Protein AF-A0A6P6IKQ0-F1 (afdb_monomer)

Radius of gyration: 25.3 Å; Cα contacts (8 Å, |Δi|>4): 61; chains: 1; bounding box: 66×37×78 Å

Foldseek 3Di:
DDDPDPDDCPVVVVVVVVVVVVVVLVVLVVVVVCVVVVVPPDDPDPPPPPLVVVVVVQVVVQVVCVVVVPPPPVVNLCLQVVLVAAAAPDRPSVVVSHDPPRPDHDHSSVSSVVVCVVCVVVVVVVVVVVVVVSVVVVVVVVVVVVVVVVVVVVD

Sequence (155 aa):
MKDFSSEDKSPEYFYMGLYVLVGAGALMMAVGFFGCCGAMRESQCVLGSAIRHVQTMYEEAYNDYLKDRGKGNGTLITFHSTFQCCGKESSEQVQPTCPKELLGHKNCIDEIEAIISVKLQLIGIVGIGIAGLTIFGMIFSMVLCCAIRNSRDVI

Solvent-accessible surface area (backbone atoms only — not comparable to full-atom values): 9289 Å² total; per-residue (Å²): 143,88,90,88,86,87,88,80,72,63,63,61,57,51,49,52,51,48,51,53,52,50,51,52,48,53,51,52,52,50,54,49,53,54,48,56,60,58,63,72,72,66,77,96,76,89,84,83,44,71,70,58,51,53,50,52,54,50,52,49,49,50,52,50,43,68,73,44,77,79,64,80,55,63,65,56,36,49,50,18,59,75,61,74,21,44,48,69,93,63,42,82,88,48,51,91,51,34,57,91,86,59,95,61,96,38,41,32,74,61,46,49,52,58,52,43,65,69,50,42,58,61,54,46,55,55,48,51,51,51,50,48,55,52,52,51,53,54,52,52,52,53,53,50,52,53,54,58,50,56,62,54,77,77,107

Structure (mmCIF, N/CA/C/O backbone):
data_AF-A0A6P6IKQ0-F1
#
_entry.id   AF-A0A6P6IKQ0-F1
#
loop_
_atom_site.group_PDB
_atom_site.id
_atom_site.type_symbol
_atom_site.label_atom_id
_atom_site.label_alt_id
_atom_site.label_comp_id
_atom_site.label_asym_id
_atom_site.label_entity_id
_atom_site.label_seq_id
_atom_site.pdbx_PDB_ins_code
_atom_site.Cartn_x
_atom_site.Cartn_y
_atom_site.Cartn_z
_atom_site.occupancy
_atom_site.B_iso_or_equiv
_atom_site.auth_seq_id
_atom_site.auth_comp_id
_atom_site.auth_asym_id
_atom_site.auth_atom_id
_atom_site.pdbx_PDB_model_num
ATOM 1 N N . MET A 1 1 ? -9.113 23.004 -50.582 1.00 38.44 1 MET A N 1
ATOM 2 C CA . MET A 1 1 ? -7.669 22.690 -50.555 1.00 38.44 1 MET A CA 1
ATOM 3 C C . MET A 1 1 ? -7.053 23.347 -49.333 1.00 38.44 1 MET A C 1
ATOM 5 O O . MET A 1 1 ? -6.751 24.531 -49.369 1.00 38.44 1 MET A O 1
ATOM 9 N N . LYS A 1 2 ? -6.966 22.607 -48.232 1.00 44.41 2 LYS A N 1
ATOM 10 C CA . LYS A 1 2 ? -6.189 22.929 -47.033 1.00 44.41 2 LYS A CA 1
ATOM 11 C C . LYS A 1 2 ? -5.828 21.568 -46.467 1.00 44.41 2 LYS A C 1
ATOM 13 O O . LYS A 1 2 ? -6.740 20.975 -45.933 1.00 44.41 2 LYS A O 1
ATOM 18 N N . ASP A 1 3 ? -4.622 21.074 -46.741 1.00 51.78 3 ASP A N 1
ATOM 19 C CA . ASP A 1 3 ? -3.937 19.988 -46.013 1.00 51.78 3 ASP A CA 1
ATOM 20 C C . ASP A 1 3 ? -2.587 19.714 -46.700 1.00 51.78 3 ASP A C 1
ATOM 22 O O . ASP A 1 3 ? -2.427 18.765 -47.461 1.00 51.78 3 ASP A O 1
ATOM 26 N N . PHE A 1 4 ? -1.627 20.622 -46.493 1.00 45.38 4 PHE A N 1
ATOM 27 C CA . PHE A 1 4 ? -0.194 20.344 -46.648 1.00 45.38 4 PHE A CA 1
ATOM 28 C C . PHE A 1 4 ? 0.610 21.416 -45.898 1.00 45.38 4 PHE A C 1
ATOM 30 O O . PHE A 1 4 ? 1.078 22.395 -46.472 1.00 45.38 4 PHE A O 1
ATOM 37 N N . SER A 1 5 ? 0.688 21.288 -44.576 1.00 45.41 5 SER A N 1
ATOM 38 C CA . SER A 1 5 ? 1.741 21.903 -43.750 1.00 45.41 5 SER A CA 1
ATOM 39 C C . SER A 1 5 ? 1.830 21.120 -42.438 1.00 45.41 5 SER A C 1
ATOM 41 O O . SER A 1 5 ? 1.488 21.608 -41.365 1.00 45.41 5 SER A O 1
ATOM 43 N N . SER A 1 6 ? 2.227 19.855 -42.576 1.00 53.66 6 SER A N 1
ATOM 44 C CA . SER A 1 6 ? 2.699 18.985 -41.501 1.00 53.66 6 SER A CA 1
ATOM 45 C C . SER A 1 6 ? 4.222 18.946 -41.596 1.00 53.66 6 SER A C 1
ATOM 47 O O . SER A 1 6 ? 4.707 18.326 -42.526 1.00 53.66 6 SER A O 1
ATOM 49 N N . GLU A 1 7 ? 4.938 19.648 -40.707 1.00 55.66 7 GLU A N 1
ATOM 50 C CA . GLU A 1 7 ? 6.343 19.425 -40.280 1.00 55.66 7 GLU A CA 1
ATOM 51 C C . GLU A 1 7 ? 6.863 20.701 -39.596 1.00 55.66 7 GLU A C 1
ATOM 53 O O . GLU A 1 7 ? 7.288 21.616 -40.276 1.00 55.66 7 GLU A O 1
ATOM 58 N N . ASP A 1 8 ? 6.725 20.790 -38.261 1.00 46.44 8 ASP A N 1
ATOM 59 C CA . ASP A 1 8 ? 7.573 21.614 -37.349 1.00 46.44 8 ASP A CA 1
ATOM 60 C C . ASP A 1 8 ? 7.093 21.557 -35.881 1.00 46.44 8 ASP A C 1
ATOM 62 O O . ASP A 1 8 ? 7.767 21.995 -34.957 1.00 46.44 8 ASP A O 1
ATOM 66 N N . LYS A 1 9 ? 5.925 20.957 -35.612 1.00 51.88 9 LYS A N 1
ATOM 67 C CA . LYS A 1 9 ? 5.417 20.763 -34.240 1.00 51.88 9 LYS A CA 1
ATOM 68 C C . LYS A 1 9 ? 5.931 19.487 -33.554 1.00 51.88 9 LYS A C 1
ATOM 70 O O . LYS A 1 9 ? 5.583 19.234 -32.411 1.00 51.88 9 LYS A O 1
ATOM 75 N N . SER A 1 10 ? 6.741 18.673 -34.232 1.00 58.00 10 SER A N 1
ATOM 76 C CA . SER A 1 10 ? 7.216 17.372 -33.735 1.00 58.00 10 SER A CA 1
ATOM 77 C C . SER A 1 10 ? 8.291 17.425 -32.628 1.00 58.00 10 SER A C 1
ATOM 79 O O . SER A 1 10 ? 8.230 16.566 -31.745 1.00 58.00 10 SER A O 1
ATOM 81 N N . PRO A 1 11 ? 9.253 18.379 -32.595 1.00 66.69 11 PRO A N 1
ATOM 82 C CA . PRO A 1 11 ? 10.283 18.380 -31.557 1.00 66.69 11 PRO A CA 1
ATOM 83 C C . PRO A 1 11 ? 9.730 18.803 -30.194 1.00 66.69 11 PRO A C 1
ATOM 85 O O . PRO A 1 11 ? 10.166 18.254 -29.189 1.00 66.69 11 PRO A O 1
ATOM 88 N N . GLU A 1 12 ? 8.732 19.693 -30.137 1.00 74.19 12 GLU A N 1
ATOM 89 C CA . GLU A 1 12 ? 8.155 20.152 -28.865 1.00 74.19 12 GLU A CA 1
ATOM 90 C C . GLU A 1 12 ? 7.371 19.055 -28.134 1.00 74.19 12 GLU A C 1
ATOM 92 O O . GLU A 1 12 ? 7.539 18.897 -26.927 1.00 74.19 12 GLU A O 1
ATOM 97 N N . TYR A 1 13 ? 6.574 18.236 -28.834 1.00 79.25 13 TYR A N 1
ATOM 98 C CA . TYR A 1 13 ? 5.895 17.096 -28.198 1.00 79.25 13 TYR A CA 1
ATOM 99 C C . TYR A 1 13 ? 6.883 16.016 -27.751 1.00 79.25 13 TYR A C 1
ATOM 101 O O . TYR A 1 13 ? 6.696 15.421 -26.690 1.00 79.25 13 TYR A O 1
ATOM 109 N N . PHE A 1 14 ? 7.955 15.790 -28.519 1.00 79.50 14 PHE A N 1
ATOM 110 C CA . PHE A 1 14 ? 9.037 14.891 -28.118 1.00 79.50 14 PHE A CA 1
ATOM 111 C C . PHE A 1 14 ? 9.773 15.406 -26.876 1.00 79.50 14 PHE A C 1
ATOM 113 O O . PHE A 1 14 ? 10.034 14.629 -25.961 1.00 79.50 14 PHE A O 1
ATOM 120 N N . TYR A 1 15 ? 10.055 16.708 -26.804 1.00 82.56 15 TYR A N 1
ATOM 121 C CA . TYR A 1 15 ? 10.708 17.337 -25.655 1.00 82.56 15 TYR A CA 1
ATOM 122 C C . TYR A 1 15 ? 9.818 17.332 -24.410 1.00 82.56 15 TYR A C 1
ATOM 124 O O . TYR A 1 15 ? 10.285 17.019 -23.317 1.00 82.56 15 TYR A O 1
ATOM 132 N N . MET A 1 16 ? 8.525 17.620 -24.574 1.00 83.81 16 MET A N 1
ATOM 133 C CA . MET A 1 16 ? 7.533 17.516 -23.502 1.00 83.81 16 MET A CA 1
ATOM 134 C C . MET A 1 16 ? 7.407 16.075 -23.005 1.00 83.81 16 MET A C 1
ATOM 136 O O . MET A 1 16 ? 7.429 15.836 -21.799 1.00 83.81 16 MET A O 1
ATOM 140 N N . GLY A 1 17 ? 7.351 15.103 -23.920 1.00 80.06 17 GLY A N 1
ATOM 141 C CA . GLY A 1 17 ? 7.358 13.682 -23.583 1.00 80.06 17 GLY A CA 1
ATOM 142 C C . GLY A 1 17 ? 8.619 13.276 -22.819 1.00 80.06 17 GLY A C 1
ATOM 143 O O . GLY A 1 17 ? 8.521 12.606 -21.795 1.00 80.06 17 GLY A O 1
ATOM 144 N N . LEU A 1 18 ? 9.792 13.741 -23.257 1.00 85.94 18 LEU A N 1
ATOM 145 C CA . LEU A 1 18 ? 11.072 13.481 -22.603 1.00 85.94 18 LEU A CA 1
ATOM 146 C C . LEU A 1 18 ? 11.133 14.087 -21.194 1.00 85.94 18 LEU A C 1
ATOM 148 O O . LEU A 1 18 ? 11.557 13.405 -20.266 1.00 85.94 18 LEU A O 1
ATOM 152 N N . TYR A 1 19 ? 10.668 15.325 -21.000 1.00 84.69 19 TYR A N 1
ATOM 153 C CA . TYR A 1 19 ? 10.605 15.958 -19.677 1.00 84.69 19 TYR A CA 1
ATOM 154 C C . TYR A 1 19 ? 9.683 15.211 -18.717 1.00 84.69 19 TYR A C 1
ATOM 156 O O . TYR A 1 19 ? 10.045 15.006 -17.558 1.00 84.69 19 TYR A O 1
ATOM 164 N N . VAL A 1 20 ? 8.517 14.770 -19.193 1.00 91.50 20 VAL A N 1
ATOM 165 C CA . VAL A 1 20 ? 7.595 13.955 -18.394 1.00 91.50 20 VAL A CA 1
ATOM 166 C C . VAL A 1 20 ? 8.237 12.613 -18.041 1.00 91.50 20 VAL A C 1
ATOM 168 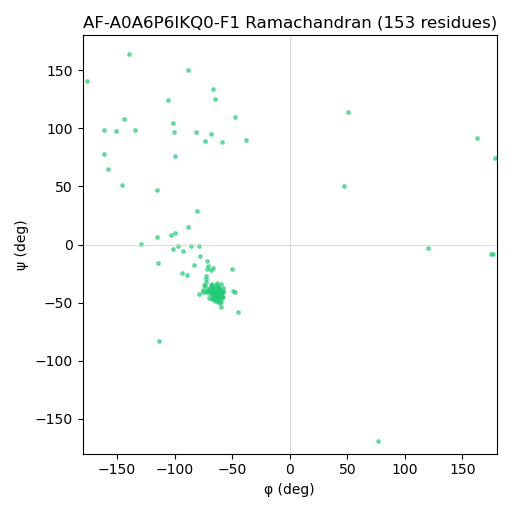O O . VAL A 1 20 ? 8.149 12.186 -16.892 1.00 91.50 20 VAL A O 1
ATOM 171 N N . LEU A 1 21 ? 8.940 11.976 -18.983 1.00 80.06 21 LEU A N 1
ATOM 172 C CA . LEU A 1 21 ? 9.626 10.703 -18.755 1.00 80.06 21 LEU A CA 1
ATOM 173 C C . LEU A 1 21 ? 10.773 10.837 -17.739 1.00 80.06 21 LEU A C 1
ATOM 175 O O . LEU A 1 21 ? 10.909 10.007 -16.843 1.00 80.06 21 LEU A O 1
ATOM 179 N N . VAL A 1 22 ? 11.571 11.904 -17.845 1.00 85.38 22 VAL A N 1
ATOM 180 C CA . VAL A 1 22 ? 12.670 12.221 -16.920 1.00 85.38 22 VAL A CA 1
ATOM 181 C C . VAL A 1 22 ? 12.130 12.573 -15.536 1.00 85.38 22 VAL A C 1
ATOM 183 O O . VAL A 1 22 ? 12.640 12.068 -14.539 1.00 85.38 22 VAL A O 1
ATOM 186 N N . GLY A 1 23 ? 11.076 13.391 -15.461 1.00 78.19 23 GLY A N 1
ATOM 187 C CA . GLY A 1 23 ? 10.423 13.755 -14.204 1.00 78.19 23 GLY A CA 1
ATOM 188 C C . GLY A 1 23 ? 9.814 12.543 -13.499 1.00 78.19 23 GLY A C 1
ATOM 189 O O . GLY A 1 23 ? 10.055 12.335 -12.310 1.00 78.19 23 GLY A O 1
ATOM 190 N N . ALA A 1 24 ? 9.096 11.695 -14.239 1.00 82.31 24 ALA A N 1
ATOM 191 C CA . ALA A 1 24 ? 8.554 10.443 -13.720 1.00 82.31 24 ALA A CA 1
ATOM 192 C C . ALA A 1 24 ? 9.668 9.483 -13.270 1.00 82.31 24 ALA A C 1
ATOM 194 O O . ALA A 1 24 ? 9.564 8.880 -12.204 1.00 82.31 24 ALA A O 1
ATOM 195 N N . GLY A 1 25 ? 10.758 9.382 -14.037 1.00 75.38 25 GLY A N 1
ATOM 196 C CA . GLY A 1 25 ? 11.922 8.567 -13.692 1.00 75.38 25 GLY A CA 1
ATOM 197 C C . GLY A 1 25 ? 12.628 9.039 -12.419 1.00 75.38 25 GLY A C 1
ATOM 198 O O . GLY A 1 25 ? 12.897 8.233 -11.532 1.00 75.38 25 GLY A O 1
ATOM 199 N N . ALA A 1 26 ? 12.870 10.345 -12.282 1.00 78.19 26 ALA A N 1
ATOM 200 C CA . ALA A 1 26 ? 13.482 10.933 -11.091 1.00 78.19 26 ALA A CA 1
ATOM 201 C C . ALA A 1 26 ? 12.605 10.750 -9.843 1.00 78.19 26 ALA A C 1
ATOM 203 O O . ALA A 1 26 ? 13.110 10.419 -8.770 1.00 78.19 26 ALA A O 1
ATOM 204 N N . LEU A 1 27 ? 11.285 10.902 -9.991 1.00 80.94 27 LEU A N 1
ATOM 205 C CA . LEU A 1 27 ? 10.331 10.672 -8.911 1.00 80.94 27 LEU A CA 1
ATOM 206 C C . LEU A 1 27 ? 10.319 9.198 -8.486 1.00 80.94 27 LEU A C 1
ATOM 208 O O . LEU A 1 27 ? 10.385 8.907 -7.294 1.00 80.94 27 LEU A O 1
ATOM 212 N N . MET A 1 28 ? 10.327 8.265 -9.442 1.00 80.25 28 MET A N 1
ATOM 213 C CA . MET A 1 28 ? 10.447 6.834 -9.145 1.00 80.25 28 MET A CA 1
ATOM 214 C C . MET A 1 28 ? 11.781 6.486 -8.464 1.00 80.25 28 MET A C 1
ATOM 216 O O . MET A 1 28 ? 11.795 5.686 -7.529 1.00 80.25 28 MET A O 1
ATOM 220 N N . MET A 1 29 ? 12.887 7.123 -8.860 1.00 76.00 29 MET A N 1
ATOM 221 C CA . MET A 1 29 ? 14.202 6.936 -8.236 1.00 76.00 29 MET A CA 1
ATOM 222 C C . MET A 1 29 ? 14.233 7.452 -6.788 1.00 76.00 29 MET A C 1
ATOM 224 O O . MET A 1 29 ? 14.767 6.780 -5.904 1.00 76.00 29 MET A O 1
ATOM 228 N N . ALA A 1 30 ? 13.609 8.603 -6.519 1.00 73.81 30 ALA A N 1
ATOM 229 C CA . ALA A 1 30 ? 13.481 9.150 -5.171 1.00 73.81 30 ALA A CA 1
ATOM 230 C C . ALA A 1 30 ? 12.630 8.241 -4.270 1.00 73.81 30 ALA A C 1
ATOM 232 O O . ALA A 1 30 ? 13.047 7.902 -3.163 1.00 73.81 30 ALA A O 1
ATOM 233 N N . VAL A 1 31 ? 11.478 7.777 -4.763 1.00 76.94 31 VAL A N 1
ATOM 234 C CA . VAL A 1 31 ? 10.613 6.840 -4.029 1.00 76.94 31 VAL A CA 1
ATOM 235 C C . VAL A 1 31 ? 11.340 5.513 -3.756 1.00 76.94 31 VAL A C 1
ATOM 237 O O . VAL A 1 31 ? 11.235 4.981 -2.652 1.00 76.94 31 VAL A O 1
ATOM 240 N N . GLY A 1 32 ? 12.146 5.013 -4.701 1.00 71.69 32 GLY A N 1
ATOM 241 C CA . GLY A 1 32 ? 12.968 3.810 -4.523 1.00 71.69 32 GLY A CA 1
ATOM 242 C C . GLY A 1 32 ? 14.064 3.959 -3.460 1.00 71.69 32 GLY A C 1
ATOM 243 O O . GLY A 1 32 ? 14.260 3.055 -2.646 1.00 71.69 32 GLY A O 1
ATOM 244 N N . PHE A 1 33 ? 14.737 5.112 -3.404 1.00 66.75 33 PHE A N 1
ATOM 245 C CA . PHE A 1 33 ? 15.750 5.403 -2.382 1.00 66.75 33 PHE A CA 1
ATOM 246 C C . PHE A 1 33 ? 15.141 5.477 -0.974 1.00 66.75 33 PHE A C 1
ATOM 248 O O . PHE A 1 33 ? 15.648 4.851 -0.042 1.00 66.75 33 PHE A O 1
ATOM 255 N N . PHE A 1 34 ? 14.002 6.162 -0.827 1.00 67.25 34 PHE A N 1
ATOM 256 C CA . PHE A 1 34 ? 13.284 6.221 0.449 1.00 67.25 34 PHE A CA 1
ATOM 257 C C . PHE A 1 34 ? 12.693 4.865 0.856 1.00 67.25 34 PHE A C 1
ATOM 259 O O . PHE A 1 34 ? 12.706 4.536 2.040 1.00 67.25 34 PHE A O 1
ATOM 266 N N . GLY A 1 35 ? 12.254 4.042 -0.099 1.00 67.38 35 GLY A N 1
ATOM 267 C CA . GLY A 1 35 ? 11.811 2.672 0.166 1.00 67.38 35 GLY A CA 1
ATOM 268 C C . GLY A 1 35 ? 12.942 1.762 0.656 1.00 67.38 35 GLY A C 1
ATOM 269 O O . GLY A 1 35 ? 12.764 1.026 1.624 1.00 67.38 35 GLY A O 1
ATOM 270 N N . CYS A 1 36 ? 14.128 1.853 0.047 1.00 62.12 36 CYS A N 1
ATOM 271 C CA . CYS A 1 36 ? 15.284 1.030 0.411 1.00 62.12 36 CYS A CA 1
ATOM 272 C C . CYS A 1 36 ? 15.874 1.429 1.779 1.00 62.12 36 CYS A C 1
ATOM 274 O O . CYS A 1 36 ? 16.186 0.569 2.603 1.00 62.12 36 CYS A O 1
ATOM 276 N N . CYS A 1 37 ? 15.946 2.733 2.077 1.00 56.41 37 CYS A N 1
ATOM 277 C CA . CYS A 1 37 ? 16.352 3.220 3.399 1.00 56.41 37 CYS A CA 1
ATOM 278 C C . CYS A 1 37 ? 15.274 3.010 4.477 1.00 56.41 37 CYS A C 1
ATOM 280 O O . CYS A 1 37 ? 15.616 2.817 5.642 1.00 56.41 37 CYS A O 1
ATOM 282 N N . GLY A 1 38 ? 13.990 3.021 4.104 1.00 57.47 38 GLY A N 1
ATOM 283 C CA . GLY A 1 38 ? 12.870 2.746 5.007 1.00 57.47 38 GLY A CA 1
ATOM 284 C C . GLY A 1 38 ? 12.772 1.273 5.411 1.00 57.47 38 GLY A C 1
ATOM 285 O O . GLY A 1 38 ? 12.563 0.978 6.583 1.00 57.47 38 GLY A O 1
ATOM 286 N N . ALA A 1 39 ? 13.002 0.346 4.476 1.00 50.97 39 ALA A N 1
ATOM 287 C CA . ALA A 1 39 ? 12.968 -1.096 4.739 1.00 50.97 39 ALA A CA 1
ATOM 288 C C . ALA A 1 39 ? 14.176 -1.600 5.554 1.00 50.97 39 ALA A C 1
ATOM 290 O O . ALA A 1 39 ? 14.072 -2.584 6.280 1.00 50.97 39 ALA A O 1
ATOM 291 N N . MET A 1 40 ? 15.323 -0.920 5.465 1.00 54.78 40 MET A N 1
ATOM 292 C CA . MET A 1 40 ? 16.551 -1.299 6.177 1.00 54.78 40 MET A CA 1
ATOM 293 C C . MET A 1 40 ? 16.574 -0.889 7.660 1.00 54.78 40 MET A C 1
ATOM 295 O O . MET A 1 40 ? 17.553 -1.191 8.344 1.00 54.78 40 MET A O 1
ATOM 299 N N . ARG A 1 41 ? 15.536 -0.213 8.183 1.00 51.62 41 ARG A N 1
ATOM 300 C CA . ARG A 1 41 ? 15.554 0.336 9.551 1.00 51.62 41 ARG A CA 1
ATOM 301 C C . ARG A 1 41 ? 14.758 -0.435 10.612 1.00 51.62 41 ARG A C 1
ATOM 303 O O . ARG A 1 41 ? 14.725 0.033 11.742 1.00 51.62 41 ARG A O 1
ATOM 310 N N . GLU A 1 42 ? 14.229 -1.628 10.325 1.00 51.97 42 GLU A N 1
ATOM 311 C CA . GLU A 1 42 ? 13.753 -2.542 11.381 1.00 51.97 42 GLU A CA 1
ATOM 312 C C . GLU A 1 42 ? 13.624 -4.004 10.892 1.00 51.97 42 GLU A C 1
ATOM 314 O O . GLU A 1 42 ? 12.653 -4.382 10.255 1.00 51.97 42 GLU A O 1
ATOM 319 N N . SER A 1 43 ? 14.637 -4.823 11.199 1.00 53.75 43 SER A N 1
ATOM 320 C CA . SER A 1 43 ? 14.573 -6.283 11.413 1.00 53.75 43 SER A CA 1
ATOM 321 C C . SER A 1 43 ? 13.890 -7.202 10.368 1.00 53.75 43 SER A C 1
ATOM 323 O O . SER A 1 43 ? 12.674 -7.298 10.236 1.00 53.75 43 SER A O 1
ATOM 325 N N . GLN A 1 44 ? 14.716 -8.049 9.748 1.00 51.78 44 GLN A N 1
ATOM 326 C CA . GLN A 1 44 ? 14.373 -9.234 8.951 1.00 51.78 44 GLN A CA 1
ATOM 327 C C . GLN A 1 44 ? 13.340 -10.156 9.651 1.00 51.78 44 GLN A C 1
ATOM 329 O O . GLN A 1 44 ? 13.705 -10.803 10.626 1.00 51.78 44 GLN A O 1
ATOM 334 N N . CYS A 1 45 ? 12.085 -10.238 9.171 1.00 54.03 45 CYS A N 1
ATOM 335 C CA . CYS A 1 45 ? 11.203 -11.440 9.216 1.00 54.03 45 CYS A CA 1
ATOM 336 C C . CYS A 1 45 ? 9.756 -11.226 8.706 1.00 54.03 45 CYS A C 1
ATOM 338 O O . CYS A 1 45 ? 9.023 -12.200 8.547 1.00 54.03 45 CYS A O 1
ATOM 340 N N . VAL A 1 46 ? 9.292 -10.010 8.412 1.00 48.66 46 VAL A N 1
ATOM 341 C CA . VAL A 1 46 ? 7.862 -9.779 8.117 1.00 48.66 46 VAL A CA 1
ATOM 342 C C . VAL A 1 46 ? 7.583 -9.683 6.614 1.00 48.66 46 VAL A C 1
ATOM 344 O O . VAL A 1 46 ? 7.376 -8.615 6.055 1.00 48.66 46 VAL A O 1
ATOM 347 N N . LEU A 1 47 ? 7.564 -10.819 5.921 1.00 46.19 47 LEU A N 1
ATOM 348 C CA . LEU A 1 47 ? 6.929 -10.903 4.591 1.00 46.19 47 LEU A CA 1
ATOM 349 C C . LEU A 1 47 ? 5.944 -12.079 4.483 1.00 46.19 47 LEU A C 1
ATOM 351 O O . LEU A 1 47 ? 5.303 -12.266 3.456 1.00 46.19 47 LEU A O 1
ATOM 355 N N . GLY A 1 48 ? 5.771 -12.855 5.559 1.00 54.03 48 GLY A N 1
ATOM 356 C CA . GLY A 1 48 ? 4.979 -14.089 5.548 1.00 54.03 48 GLY A CA 1
ATOM 357 C C . GLY A 1 48 ? 3.565 -14.001 6.127 1.00 54.03 48 GLY A C 1
ATOM 358 O O . GLY A 1 48 ? 2.859 -15.002 6.108 1.00 54.03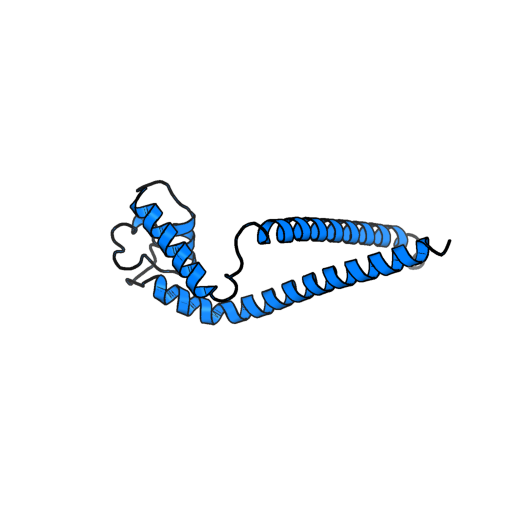 48 GLY A O 1
ATOM 359 N N . SER A 1 49 ? 3.124 -12.866 6.674 1.00 57.25 49 SER A N 1
ATOM 360 C CA . SER A 1 49 ? 1.887 -12.850 7.469 1.00 57.25 49 SER A CA 1
ATOM 361 C C . SER A 1 49 ? 1.078 -11.561 7.330 1.00 57.25 49 SER A C 1
ATOM 363 O O . SER A 1 49 ? 0.659 -10.973 8.321 1.00 57.25 49 SER A O 1
ATOM 365 N N . ALA A 1 50 ? 0.798 -11.129 6.095 1.00 64.00 50 ALA A N 1
ATOM 366 C CA . ALA A 1 50 ? -0.054 -9.962 5.820 1.00 64.00 50 ALA A CA 1
ATOM 367 C C . ALA A 1 50 ? -1.390 -10.002 6.594 1.00 64.00 50 ALA A C 1
ATOM 369 O O . ALA A 1 50 ? -1.806 -9.001 7.167 1.00 64.00 50 ALA A O 1
ATOM 370 N N . ILE A 1 51 ? -2.011 -11.182 6.696 1.00 72.50 51 ILE A N 1
ATOM 371 C CA . ILE A 1 51 ? -3.262 -11.395 7.442 1.00 72.50 51 ILE A CA 1
ATOM 372 C C . ILE A 1 51 ? -3.047 -11.183 8.949 1.00 72.50 51 ILE A C 1
ATOM 374 O O . ILE A 1 51 ? -3.797 -10.445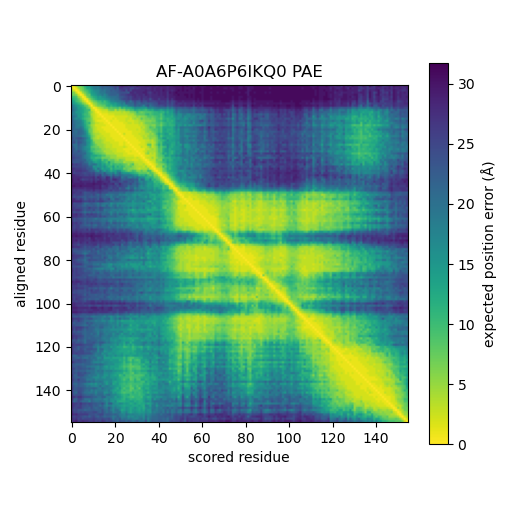 9.588 1.00 72.50 51 ILE A O 1
ATOM 378 N N . ARG A 1 52 ? -1.977 -11.767 9.511 1.00 74.25 52 ARG A N 1
ATOM 379 C CA . ARG A 1 52 ? -1.642 -11.609 10.932 1.00 74.25 52 ARG A CA 1
ATOM 380 C C . ARG A 1 52 ? -1.307 -10.159 11.254 1.00 74.25 52 ARG A C 1
ATOM 382 O O . ARG A 1 52 ? -1.798 -9.656 12.248 1.00 74.25 52 ARG A O 1
ATOM 389 N N . HIS A 1 53 ? -0.543 -9.479 10.400 1.00 75.12 53 HIS A N 1
ATOM 390 C CA . HIS A 1 53 ? -0.192 -8.070 10.575 1.00 75.12 53 HIS A CA 1
ATOM 391 C C . HIS A 1 53 ? -1.409 -7.155 10.610 1.00 75.12 53 HIS A C 1
ATOM 393 O O . HIS A 1 53 ? -1.461 -6.258 11.448 1.00 75.12 53 HIS A O 1
ATOM 399 N N . VAL A 1 54 ? -2.393 -7.390 9.739 1.00 80.38 54 VAL A N 1
ATOM 400 C CA . VAL A 1 54 ? -3.637 -6.610 9.740 1.00 80.38 54 VAL A CA 1
ATOM 401 C C . VAL A 1 54 ? -4.429 -6.848 11.028 1.00 80.38 54 VAL A C 1
ATOM 403 O O . VAL A 1 54 ? -4.906 -5.887 11.628 1.00 80.38 54 VAL A O 1
ATOM 406 N N . GLN A 1 55 ? -4.515 -8.095 11.503 1.00 82.44 55 GLN A N 1
ATOM 407 C CA . GLN A 1 55 ? -5.135 -8.397 12.797 1.00 82.44 55 GLN A CA 1
ATOM 408 C C . GLN A 1 55 ? -4.387 -7.743 13.970 1.00 82.44 55 GLN A C 1
ATOM 410 O O . GLN A 1 55 ? -5.034 -7.163 14.838 1.00 82.44 55 GLN A O 1
ATOM 415 N N . THR A 1 56 ? -3.049 -7.775 13.994 1.00 83.12 56 THR A N 1
ATOM 416 C CA . THR A 1 56 ? -2.255 -7.158 15.073 1.00 83.12 56 THR A CA 1
ATOM 417 C C . THR A 1 56 ? -2.422 -5.639 15.097 1.00 83.12 56 THR A C 1
ATOM 419 O O . THR A 1 56 ? -2.645 -5.074 16.162 1.00 83.12 56 THR A O 1
ATOM 422 N N . MET A 1 57 ? -2.400 -4.989 13.927 1.00 80.06 57 MET A N 1
ATOM 423 C CA . MET A 1 57 ? -2.666 -3.550 13.779 1.00 80.06 57 MET A CA 1
ATOM 424 C C . MET A 1 57 ? -4.057 -3.172 14.301 1.00 80.06 57 MET A C 1
ATOM 426 O O . MET A 1 57 ? -4.217 -2.172 14.998 1.00 80.06 57 MET A O 1
ATOM 430 N N . TYR A 1 58 ? -5.073 -3.974 13.970 1.00 83.44 58 TYR A N 1
ATOM 431 C CA . TYR A 1 58 ? -6.434 -3.754 14.453 1.00 83.44 58 TYR A CA 1
ATOM 432 C C . TYR A 1 58 ? -6.532 -3.931 15.975 1.00 83.44 58 TYR A C 1
ATOM 434 O O . TYR A 1 58 ? -7.177 -3.123 16.640 1.00 83.44 58 TYR A O 1
ATOM 442 N N . GLU A 1 59 ? -5.878 -4.949 16.540 1.00 84.44 59 GLU A N 1
ATOM 443 C CA . GLU A 1 59 ? -5.905 -5.218 17.980 1.00 84.44 59 GLU A CA 1
ATOM 444 C C . GLU A 1 59 ? -5.141 -4.156 18.789 1.00 84.44 59 GLU A C 1
ATOM 446 O O . GLU A 1 59 ? -5.614 -3.737 19.846 1.00 84.44 59 GLU A O 1
ATOM 451 N N . GLU A 1 60 ? -4.019 -3.645 18.275 1.00 84.50 60 GLU A N 1
ATOM 452 C CA . GLU A 1 60 ? -3.329 -2.483 18.848 1.00 84.50 60 GLU A CA 1
ATOM 453 C C . GLU A 1 60 ? -4.208 -1.231 18.800 1.00 84.50 60 GLU A C 1
ATOM 455 O O . GLU A 1 60 ? -4.406 -0.591 19.831 1.00 84.50 60 GLU A O 1
ATOM 460 N N . ALA A 1 61 ? -4.807 -0.915 17.647 1.00 81.88 61 ALA A N 1
ATOM 461 C CA . ALA A 1 61 ? -5.683 0.249 17.500 1.00 81.88 61 ALA A CA 1
ATOM 462 C C . ALA A 1 61 ? -6.936 0.166 18.391 1.00 81.88 61 ALA A C 1
ATOM 464 O O . ALA A 1 61 ? -7.390 1.179 18.927 1.00 81.88 61 ALA A O 1
ATOM 465 N N . TYR A 1 62 ? -7.491 -1.036 18.562 1.00 82.75 62 TYR A N 1
ATOM 466 C CA . TYR A 1 62 ? -8.626 -1.301 19.443 1.00 82.75 62 TYR A CA 1
ATOM 467 C C . TYR A 1 62 ? -8.253 -1.126 20.923 1.00 82.75 62 TYR A C 1
ATOM 469 O O . TYR A 1 62 ? -8.970 -0.451 21.664 1.00 82.75 62 TYR A O 1
ATOM 477 N N . ASN A 1 63 ? -7.121 -1.689 21.359 1.00 83.62 63 ASN A N 1
ATOM 478 C CA . ASN A 1 63 ? -6.649 -1.561 22.740 1.00 83.62 63 ASN A CA 1
ATOM 479 C C . ASN A 1 63 ? -6.226 -0.124 23.083 1.00 83.62 63 ASN A C 1
ATOM 481 O O . ASN A 1 63 ? -6.512 0.345 24.185 1.00 83.62 63 ASN A O 1
ATOM 485 N N . ASP A 1 64 ? -5.595 0.590 22.147 1.00 82.88 64 ASP A N 1
ATOM 486 C CA . ASP A 1 64 ? -5.233 2.004 22.299 1.00 82.88 64 ASP A CA 1
ATOM 487 C C . ASP A 1 64 ? -6.484 2.879 22.477 1.00 82.88 64 ASP A C 1
ATOM 489 O O . ASP A 1 64 ? -6.566 3.674 23.411 1.00 82.88 64 ASP A O 1
ATOM 493 N N . TYR A 1 65 ? -7.529 2.637 21.678 1.00 78.31 65 TYR A N 1
ATOM 494 C CA . TYR A 1 65 ? -8.814 3.329 21.813 1.00 78.31 65 TYR A CA 1
ATOM 495 C C . TYR A 1 65 ? -9.496 3.083 23.169 1.00 78.31 65 TYR A C 1
ATOM 497 O O . TYR A 1 65 ? -10.073 4.003 23.754 1.00 78.31 65 TYR A O 1
ATOM 505 N N . LEU A 1 66 ? -9.433 1.851 23.691 1.00 80.75 66 LEU A N 1
ATOM 506 C CA . LEU A 1 66 ? -9.965 1.531 25.020 1.00 80.75 66 LEU A CA 1
ATOM 507 C C . LEU A 1 66 ? -9.192 2.239 26.139 1.00 80.75 66 LEU A C 1
ATOM 509 O O . LEU A 1 66 ? -9.796 2.658 27.128 1.00 80.75 66 LEU A O 1
ATOM 513 N N . LYS A 1 67 ? -7.871 2.367 25.985 1.00 82.00 67 LYS A N 1
ATOM 514 C CA . LYS A 1 67 ? -6.983 2.998 26.965 1.00 82.00 67 LYS A CA 1
ATOM 515 C C . LYS A 1 67 ? -7.118 4.524 26.979 1.00 82.00 67 LYS A C 1
ATOM 517 O O . LYS A 1 67 ? -7.056 5.122 28.049 1.00 82.00 67 LYS A O 1
ATOM 522 N N . ASP A 1 68 ? -7.354 5.131 25.819 1.00 76.50 68 ASP A N 1
ATOM 523 C CA . ASP A 1 68 ? -7.380 6.582 25.599 1.00 76.50 68 ASP A CA 1
ATOM 524 C C . ASP A 1 68 ? -8.787 7.072 25.180 1.00 76.50 68 ASP A C 1
ATOM 526 O O . ASP A 1 68 ? -8.934 7.815 24.206 1.00 76.50 68 ASP A O 1
ATOM 530 N N . ARG A 1 69 ? -9.844 6.628 25.900 1.00 66.94 69 ARG A N 1
ATOM 531 C CA . ARG A 1 69 ? -11.281 6.912 25.639 1.00 66.94 69 ARG A CA 1
ATOM 532 C C . ARG A 1 69 ? -11.539 8.353 25.154 1.00 66.94 69 ARG A C 1
ATOM 534 O O . ARG A 1 69 ? -11.838 9.244 25.948 1.00 66.94 69 ARG A O 1
ATOM 541 N N . GLY A 1 70 ? -11.508 8.565 23.837 1.00 64.88 70 GLY A N 1
ATOM 542 C CA . GLY A 1 70 ? -11.846 9.846 23.209 1.00 64.88 70 GLY A CA 1
ATOM 543 C C . GLY A 1 70 ? -10.754 10.526 22.380 1.00 64.88 70 GLY A C 1
ATOM 544 O O . GLY A 1 70 ? -11.061 11.536 21.744 1.00 64.88 70 GLY A O 1
ATOM 545 N N . LYS A 1 71 ? -9.526 9.998 22.287 1.00 61.56 71 LYS A N 1
ATOM 546 C CA . LYS A 1 71 ? -8.593 10.460 21.248 1.00 61.56 71 LYS A CA 1
ATOM 547 C C . LYS A 1 71 ? -8.954 9.745 19.950 1.00 61.56 71 LYS A C 1
ATOM 549 O O . LYS A 1 71 ? -8.663 8.572 19.765 1.00 61.56 71 LYS A O 1
ATOM 554 N N . GLY A 1 72 ? -9.731 10.424 19.107 1.00 60.22 72 GLY A N 1
ATOM 555 C CA . GLY A 1 72 ? -10.286 9.872 17.874 1.00 60.22 72 GLY A CA 1
ATOM 556 C C . GLY A 1 72 ? -9.203 9.380 16.916 1.00 60.22 72 GLY A C 1
ATOM 557 O O . GLY A 1 72 ? -8.772 10.113 16.030 1.00 60.22 72 GLY A O 1
ATOM 558 N N . ASN A 1 73 ? -8.798 8.123 17.065 1.00 65.75 73 ASN A N 1
ATOM 559 C CA . ASN A 1 73 ? -7.958 7.429 16.108 1.00 65.75 73 ASN A CA 1
ATOM 560 C C . ASN A 1 73 ? -8.850 7.119 14.903 1.00 65.75 73 ASN A C 1
ATOM 562 O O . ASN A 1 73 ? -9.503 6.076 14.856 1.00 65.75 73 ASN A O 1
ATOM 566 N N . GLY A 1 74 ? -8.921 8.047 13.939 1.00 75.56 74 GLY A N 1
ATOM 567 C CA . GLY A 1 74 ? -9.697 7.890 12.696 1.00 75.56 74 GLY A CA 1
ATOM 568 C C . GLY A 1 74 ? -9.412 6.569 11.970 1.00 75.56 74 GLY A C 1
ATOM 569 O O . GLY A 1 74 ? -10.258 6.052 11.242 1.00 75.56 74 GLY A O 1
ATOM 570 N N . THR A 1 75 ? -8.257 5.975 12.265 1.00 80.06 75 THR A N 1
ATOM 571 C CA . THR A 1 75 ? -7.870 4.597 11.982 1.00 80.06 75 THR A CA 1
ATOM 572 C C . THR A 1 75 ? -8.968 3.580 12.328 1.00 80.06 75 THR A C 1
ATOM 574 O O . THR A 1 75 ? -9.437 2.896 11.425 1.00 80.06 75 THR A O 1
ATOM 577 N N . LEU A 1 76 ? -9.448 3.498 13.579 1.00 81.75 76 LEU A N 1
ATOM 578 C CA . LEU A 1 76 ? -10.404 2.458 14.009 1.00 81.75 76 LEU A CA 1
ATOM 579 C C . LEU A 1 76 ? -11.775 2.602 13.320 1.00 81.75 76 LEU A C 1
ATOM 581 O O . LEU A 1 76 ? -12.357 1.611 12.886 1.00 81.75 76 LEU A O 1
ATOM 585 N N . ILE A 1 77 ? -12.239 3.843 13.129 1.00 84.75 77 ILE A N 1
ATOM 586 C CA . ILE A 1 77 ? -13.476 4.164 12.390 1.00 84.75 77 ILE A CA 1
ATOM 587 C C . ILE A 1 77 ? -13.366 3.725 10.927 1.00 84.75 77 ILE A C 1
ATOM 589 O O . ILE A 1 77 ? -14.308 3.165 10.359 1.00 84.75 77 ILE A O 1
ATOM 593 N N . THR A 1 78 ? -12.204 3.968 10.315 1.00 84.31 78 THR A N 1
ATOM 594 C CA . THR A 1 78 ? -11.923 3.565 8.934 1.00 84.31 78 THR A CA 1
ATOM 595 C C . THR A 1 78 ? -11.932 2.047 8.815 1.00 84.31 7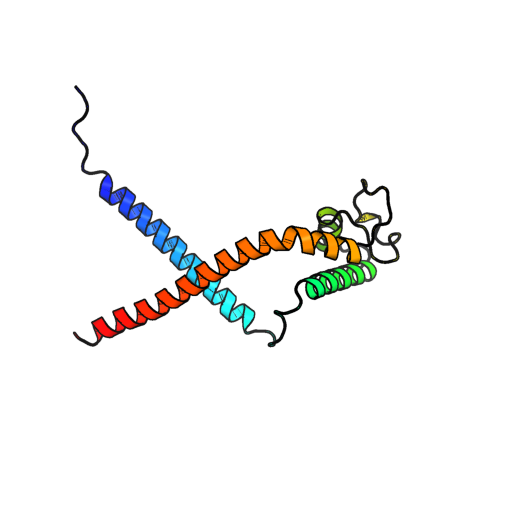8 THR A C 1
ATOM 597 O O . THR A 1 78 ? -12.530 1.525 7.876 1.00 84.31 78 THR A O 1
ATOM 600 N N . PHE A 1 79 ? -11.353 1.332 9.784 1.00 84.50 79 PHE A N 1
ATOM 601 C CA . PHE A 1 79 ? -11.416 -0.128 9.838 1.00 84.50 79 PHE A CA 1
ATOM 602 C C . PHE A 1 79 ? -12.867 -0.630 9.930 1.00 84.50 79 PHE A C 1
ATOM 604 O O . PHE A 1 79 ? -13.290 -1.400 9.069 1.00 84.50 79 PHE A O 1
ATOM 611 N N . HIS A 1 80 ? -13.662 -0.151 10.895 1.00 85.31 80 HIS A N 1
ATOM 612 C CA . HIS A 1 80 ? -15.063 -0.582 11.065 1.00 85.31 80 HIS A CA 1
ATOM 613 C C . HIS A 1 80 ? -15.933 -0.288 9.838 1.00 85.31 80 HIS A C 1
ATOM 615 O O . HIS A 1 80 ? -16.753 -1.118 9.447 1.00 85.31 80 HIS A O 1
ATOM 621 N N . SER A 1 81 ? -15.723 0.858 9.186 1.00 83.94 81 SER A N 1
ATOM 622 C CA . SER A 1 81 ? -16.483 1.250 7.992 1.00 83.94 81 SER A CA 1
ATOM 623 C C . SER A 1 81 ? -16.050 0.491 6.732 1.00 83.94 81 SER A C 1
ATOM 625 O O . SER A 1 81 ? -16.899 0.104 5.936 1.00 83.94 81 SER A O 1
ATOM 627 N N . THR A 1 82 ? -14.746 0.249 6.550 1.00 84.06 82 THR A N 1
ATOM 628 C CA . THR A 1 82 ? -14.198 -0.439 5.362 1.00 84.06 82 THR A CA 1
ATOM 629 C C . THR A 1 82 ? -14.543 -1.925 5.357 1.00 84.06 82 THR A C 1
ATOM 631 O O . THR A 1 82 ? -14.838 -2.484 4.302 1.00 84.06 82 THR A O 1
ATOM 634 N N . PHE A 1 83 ? -14.521 -2.558 6.532 1.00 82.00 83 PHE A N 1
ATOM 635 C CA . PHE A 1 83 ? -14.807 -3.985 6.691 1.00 82.00 83 PHE A CA 1
ATOM 636 C C . PHE A 1 83 ? -16.255 -4.275 7.113 1.00 82.00 83 PHE A C 1
ATOM 638 O O . PHE A 1 83 ? -16.610 -5.440 7.242 1.00 82.00 83 PHE A O 1
ATOM 645 N N . GLN A 1 84 ? -17.089 -3.243 7.313 1.00 85.44 84 GLN A N 1
ATOM 646 C CA . GLN A 1 84 ? -18.482 -3.367 7.775 1.00 85.44 84 GLN A CA 1
ATOM 647 C C . GLN A 1 84 ? -18.618 -4.305 8.987 1.00 85.44 84 GLN A C 1
ATOM 649 O O . GLN A 1 84 ? -19.428 -5.228 9.008 1.00 85.44 84 GLN A O 1
ATOM 654 N N . CYS A 1 85 ? -17.797 -4.075 10.003 1.00 85.44 85 CYS A N 1
ATOM 655 C CA . CYS A 1 85 ? -17.725 -4.901 11.204 1.00 85.44 85 CYS A CA 1
ATOM 656 C C . CYS A 1 85 ? -17.571 -4.006 12.440 1.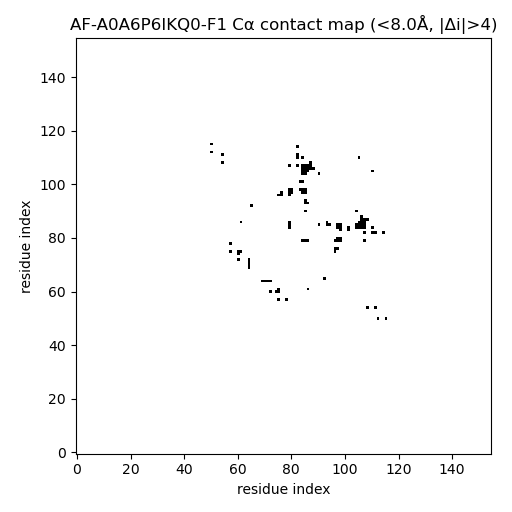00 85.44 85 CYS A C 1
ATOM 658 O O . CYS A 1 85 ? -17.258 -2.820 12.314 1.00 85.44 85 CYS A O 1
ATOM 660 N N . CYS A 1 86 ? -17.807 -4.542 13.640 1.00 85.69 86 CYS A N 1
ATOM 661 C CA . CYS A 1 86 ? -17.769 -3.735 14.861 1.00 85.69 86 CYS A CA 1
ATOM 662 C C . CYS A 1 86 ? -17.200 -4.514 16.048 1.00 85.69 86 CYS A C 1
ATOM 664 O O . CYS A 1 86 ? -17.874 -5.349 16.648 1.00 85.69 86 CYS A O 1
ATOM 666 N N . GLY A 1 87 ? -15.982 -4.156 16.456 1.00 82.06 87 GLY A N 1
ATOM 667 C CA . GLY A 1 87 ? -15.354 -4.686 17.666 1.00 82.06 87 GLY A CA 1
ATOM 668 C C . GLY A 1 87 ? -14.795 -6.106 17.521 1.00 82.06 87 GLY A C 1
ATOM 669 O O . GLY A 1 87 ? -14.614 -6.618 16.413 1.00 82.06 87 GLY A O 1
ATOM 670 N N . LYS A 1 88 ? -14.428 -6.683 18.669 1.00 78.25 88 LYS A N 1
ATOM 671 C CA . LYS A 1 88 ? -1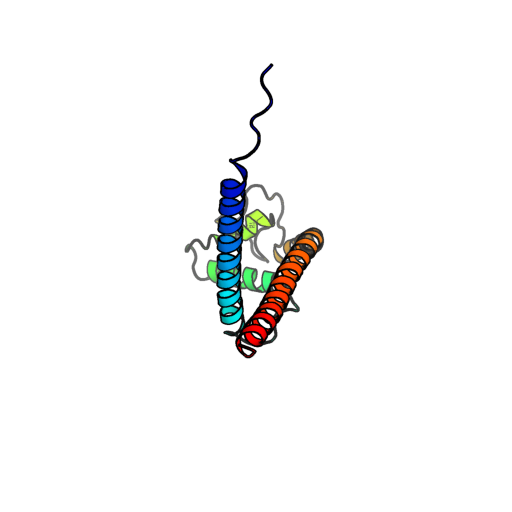3.931 -8.058 18.816 1.00 78.25 88 LYS A CA 1
ATOM 672 C C . LYS A 1 88 ? -14.936 -8.879 19.624 1.00 78.25 88 LYS A C 1
ATOM 674 O O . LYS A 1 88 ? -15.788 -9.493 19.020 1.00 78.25 88 LYS A O 1
ATOM 679 N N . GLU A 1 89 ? -14.892 -8.810 20.958 1.00 71.31 89 GLU A N 1
ATOM 680 C CA . GLU A 1 89 ? -15.800 -9.578 21.841 1.00 71.31 89 GLU A CA 1
ATOM 681 C C . GLU A 1 89 ? -16.768 -8.696 22.651 1.00 71.31 89 GLU A C 1
ATOM 683 O O . GLU A 1 89 ? -17.758 -9.174 23.191 1.00 71.31 89 GLU A O 1
ATOM 688 N N . SER A 1 90 ? -16.505 -7.387 22.745 1.00 65.19 90 SER A N 1
ATOM 689 C CA . SER A 1 90 ? -17.373 -6.424 23.432 1.00 65.19 90 SER A CA 1
ATOM 690 C C . SER A 1 90 ? -17.545 -5.181 22.559 1.00 65.19 90 SER A C 1
ATOM 692 O O . SER A 1 90 ? -16.678 -4.310 22.517 1.00 65.19 90 SER A O 1
ATOM 694 N N . SER A 1 91 ? -18.660 -5.099 21.822 1.00 65.62 91 SER A N 1
ATOM 695 C CA . SER A 1 91 ? -18.968 -3.920 20.994 1.00 65.62 91 SER A CA 1
ATOM 696 C C . SER A 1 91 ? -19.368 -2.705 21.830 1.00 65.62 91 SER A C 1
ATOM 698 O O . SER A 1 91 ? -19.264 -1.588 21.335 1.00 65.62 91 SER A O 1
ATOM 700 N N . GLU A 1 92 ? -19.809 -2.882 23.081 1.00 69.50 92 GLU A N 1
ATOM 701 C CA . GLU A 1 92 ? -20.445 -1.817 23.873 1.00 69.50 92 GLU A CA 1
ATOM 702 C C . GLU A 1 92 ? -19.552 -0.590 24.091 1.00 69.50 92 GLU A C 1
ATOM 704 O O . GLU A 1 92 ? -20.048 0.535 24.085 1.00 69.50 92 GLU A O 1
ATOM 709 N N . GLN A 1 93 ? -18.236 -0.787 24.212 1.00 69.75 93 GLN A N 1
ATOM 710 C CA . GLN A 1 93 ? -17.276 0.298 24.449 1.00 69.75 93 GLN A CA 1
ATOM 711 C C . GLN A 1 93 ? -16.846 1.037 23.174 1.00 69.75 93 GLN A C 1
ATOM 713 O O . GLN A 1 93 ? -16.340 2.153 23.258 1.00 69.75 93 GLN A O 1
ATOM 718 N N . VAL A 1 94 ? -17.065 0.430 22.004 1.00 76.06 94 VAL A N 1
ATOM 719 C CA . VAL A 1 94 ? -16.680 0.956 20.683 1.00 76.06 94 VAL A CA 1
ATOM 720 C C . VAL A 1 94 ? -17.887 1.269 19.793 1.00 76.06 94 VAL A C 1
ATOM 722 O O . VAL A 1 94 ? -17.718 1.676 18.646 1.00 76.06 94 VAL A O 1
ATOM 725 N N . GLN A 1 95 ? -19.110 1.166 20.328 1.00 72.25 95 GLN A N 1
ATOM 726 C CA . GLN A 1 95 ? -20.347 1.568 19.649 1.00 72.25 95 GLN A CA 1
ATOM 727 C C . GLN A 1 95 ? -20.301 2.959 18.989 1.00 72.25 95 GLN A C 1
ATOM 729 O O . GLN A 1 95 ? -20.809 3.067 17.873 1.00 72.25 95 GLN A O 1
ATOM 734 N N . PRO A 1 96 ? -19.704 4.022 19.581 1.00 74.38 96 PRO A N 1
ATOM 735 C CA . PRO A 1 96 ? -19.665 5.332 18.921 1.00 74.38 96 PRO A CA 1
ATOM 736 C C . PRO A 1 96 ? -18.801 5.365 17.649 1.00 74.38 96 PRO A C 1
ATOM 738 O O . PRO A 1 96 ? -18.988 6.253 16.821 1.00 74.38 96 PRO A O 1
ATOM 741 N N . THR A 1 97 ? -17.870 4.422 17.480 1.00 73.88 97 THR A N 1
ATOM 742 C CA . THR A 1 97 ? -17.017 4.294 16.285 1.00 73.88 97 THR A CA 1
ATOM 743 C C . THR A 1 97 ? -17.578 3.345 15.220 1.00 73.88 97 THR A C 1
ATOM 745 O O . THR A 1 97 ? -17.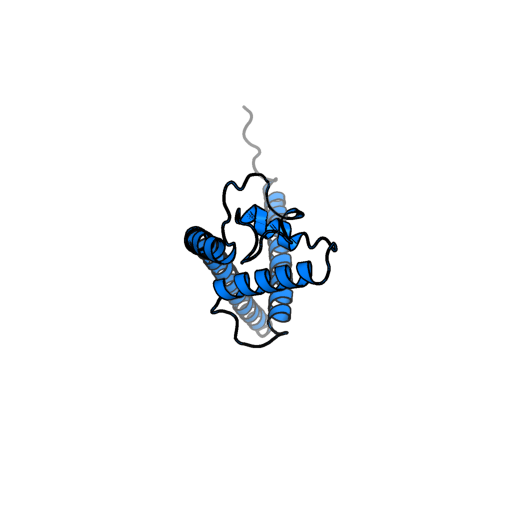025 3.282 14.123 1.00 73.88 97 THR A O 1
ATOM 748 N N . CYS A 1 98 ? -18.682 2.646 15.505 1.00 78.88 98 CYS A N 1
ATOM 749 C CA . CYS A 1 98 ? -19.240 1.632 14.615 1.00 78.88 98 CYS A CA 1
ATOM 750 C C . CYS A 1 98 ? -20.244 2.195 13.587 1.00 78.88 98 CYS A C 1
ATOM 752 O O . CYS A 1 98 ? -20.951 3.172 13.861 1.00 78.88 98 CYS A O 1
ATOM 754 N N . PRO A 1 99 ? -20.349 1.571 12.395 1.00 79.00 99 PRO A N 1
ATOM 755 C CA . PRO A 1 99 ? -21.332 1.952 11.388 1.00 79.00 99 PRO A CA 1
ATOM 756 C C . PRO A 1 99 ? -22.758 1.646 11.873 1.00 79.00 99 PRO A C 1
ATOM 758 O O . PRO A 1 99 ? -23.046 0.555 12.357 1.00 79.00 99 PRO A O 1
ATOM 761 N N . LYS A 1 100 ? -23.670 2.610 11.707 1.00 68.56 100 LYS A N 1
ATOM 762 C CA . LYS A 1 100 ? -25.073 2.527 12.169 1.00 68.56 100 LYS A CA 1
ATOM 763 C C . LYS A 1 100 ? -25.944 1.550 11.360 1.00 68.56 100 LYS A C 1
ATOM 765 O O . LYS A 1 100 ? -27.022 1.189 11.809 1.00 68.56 100 LYS A O 1
ATOM 770 N N . GLU A 1 101 ? -25.459 1.114 10.200 1.00 65.50 101 GLU A N 1
ATOM 771 C CA . GLU A 1 101 ? -26.122 0.197 9.256 1.00 65.50 101 GLU A CA 1
ATOM 772 C C . GLU A 1 101 ? -25.840 -1.294 9.554 1.00 65.50 101 GLU A C 1
ATOM 774 O O . GLU A 1 101 ? -26.039 -2.152 8.696 1.00 65.50 101 GLU A O 1
ATOM 779 N N . LEU A 1 102 ? -25.318 -1.637 10.739 1.00 66.12 102 LEU A N 1
ATOM 780 C CA . LEU A 1 102 ? -24.924 -3.011 11.061 1.00 66.12 102 LEU A CA 1
ATOM 781 C C . LEU A 1 102 ? -25.989 -3.722 11.913 1.00 66.12 102 LEU A C 1
ATOM 783 O O . LEU A 1 102 ? -26.019 -3.604 13.134 1.00 66.12 102 LEU A O 1
ATOM 787 N N . LEU A 1 103 ? -26.858 -4.495 11.255 1.00 52.94 103 LEU A N 1
ATOM 788 C CA . LEU A 1 103 ? -27.984 -5.240 11.853 1.00 52.94 103 LEU A CA 1
ATOM 789 C C . LEU A 1 103 ? -27.553 -6.576 12.508 1.00 52.94 103 LEU A C 1
ATOM 791 O O . LEU A 1 103 ? -28.313 -7.537 12.565 1.00 52.94 103 LEU A O 1
ATOM 795 N N . GLY A 1 104 ? -26.315 -6.677 12.995 1.00 56.41 104 GLY A N 1
ATOM 796 C CA . GLY A 1 104 ? -25.805 -7.900 13.616 1.00 56.41 104 GLY A CA 1
ATOM 797 C C . GLY A 1 104 ? -24.401 -7.734 14.184 1.00 56.41 104 GLY A C 1
ATOM 798 O O . GLY A 1 104 ? -23.552 -7.074 13.589 1.00 56.41 104 GLY A O 1
ATOM 799 N N . HIS A 1 105 ? -24.158 -8.339 15.346 1.00 64.38 105 HIS A N 1
ATOM 800 C CA . HIS A 1 105 ? -22.844 -8.390 15.981 1.00 64.38 105 HIS A CA 1
ATOM 801 C C . HIS A 1 105 ? -21.908 -9.275 15.141 1.00 64.38 105 HIS A C 1
ATOM 803 O O . HIS A 1 105 ? -21.955 -10.499 15.237 1.00 64.38 105 HIS A O 1
ATOM 809 N N . LYS A 1 106 ? -21.113 -8.656 14.258 1.00 78.12 106 LYS A N 1
ATOM 810 C CA . LYS A 1 106 ? -20.071 -9.326 13.468 1.00 78.12 106 LYS A CA 1
ATOM 811 C C . LYS A 1 106 ? -18.686 -8.977 14.005 1.00 78.12 106 LYS A C 1
ATOM 813 O O . LYS A 1 106 ? -18.315 -7.799 14.041 1.00 78.12 106 LYS A O 1
ATOM 818 N N . ASN A 1 107 ? -17.917 -10.008 14.347 1.00 82.31 107 ASN A N 1
ATOM 819 C CA . ASN A 1 107 ? -16.523 -9.885 14.760 1.00 82.31 107 ASN A CA 1
ATOM 820 C C . ASN A 1 107 ? -15.679 -9.361 13.594 1.00 82.31 107 ASN A C 1
ATOM 822 O O . ASN A 1 107 ? -15.649 -9.970 12.523 1.00 82.31 107 ASN A O 1
ATOM 826 N N . CYS A 1 108 ? -14.938 -8.268 13.801 1.00 85.94 108 CYS A N 1
ATOM 827 C CA . CYS A 1 108 ? -14.032 -7.775 12.761 1.00 85.94 108 CYS A CA 1
ATOM 828 C C . CYS A 1 108 ? -12.920 -8.770 12.433 1.00 85.94 108 CYS A C 1
ATOM 830 O O . CYS A 1 108 ? -12.506 -8.846 11.288 1.00 85.94 108 CYS A O 1
ATOM 832 N N . ILE A 1 109 ? -12.445 -9.541 13.412 1.00 84.06 109 ILE A N 1
ATOM 833 C CA . ILE A 1 109 ? -11.335 -10.485 13.228 1.00 84.06 109 ILE A CA 1
ATOM 834 C C . ILE A 1 109 ? -11.668 -11.550 12.169 1.00 84.06 109 ILE A C 1
ATOM 836 O O . ILE A 1 109 ? -10.817 -11.835 11.326 1.00 84.06 109 ILE A O 1
ATOM 840 N N . ASP A 1 110 ? -12.904 -12.056 12.173 1.00 84.06 110 ASP A N 1
ATOM 841 C CA . ASP A 1 110 ? -13.392 -13.074 11.234 1.00 84.06 110 ASP A CA 1
ATOM 842 C C . ASP A 1 110 ? -13.744 -12.466 9.865 1.00 84.06 110 ASP A C 1
ATOM 844 O O . ASP A 1 110 ? -13.378 -12.997 8.814 1.00 84.06 110 ASP A O 1
ATOM 848 N N . GLU A 1 111 ? -14.411 -11.305 9.860 1.00 85.12 111 GLU A N 1
ATOM 849 C CA . GLU A 1 111 ? -14.817 -10.641 8.614 1.00 85.12 111 GLU A CA 1
ATOM 850 C C . GLU A 1 111 ? -13.602 -10.118 7.828 1.00 85.12 111 GLU A C 1
ATOM 852 O O . GLU A 1 111 ? -13.578 -10.169 6.597 1.00 85.12 111 GLU A O 1
ATOM 857 N N . ILE A 1 112 ? -12.557 -9.665 8.531 1.00 84.81 112 ILE A N 1
ATOM 858 C CA . ILE A 1 112 ? -11.279 -9.263 7.936 1.00 84.81 112 ILE A CA 1
ATOM 859 C C . ILE A 1 112 ? -10.678 -10.434 7.150 1.00 84.81 112 ILE A C 1
ATOM 861 O O . ILE A 1 112 ? -10.260 -10.239 6.013 1.00 84.81 112 ILE A O 1
ATOM 865 N N . GLU A 1 113 ? -10.669 -11.651 7.692 1.00 82.06 113 GLU A N 1
ATOM 866 C CA . GLU A 1 113 ? -10.103 -12.821 7.009 1.00 82.06 113 GLU A CA 1
ATOM 867 C C . GLU A 1 113 ? -10.926 -13.228 5.771 1.00 82.06 113 GLU A C 1
ATOM 869 O O . GLU A 1 113 ? -10.370 -13.507 4.699 1.00 82.06 113 GLU A O 1
ATOM 874 N N . ALA A 1 114 ? -12.256 -13.163 5.872 1.00 82.75 114 ALA A N 1
ATOM 875 C CA . ALA A 1 114 ? -13.172 -13.449 4.768 1.00 82.75 114 ALA A CA 1
ATOM 876 C C . ALA A 1 114 ? -13.074 -12.418 3.627 1.00 82.75 114 ALA A C 1
ATOM 878 O O . ALA A 1 114 ? -13.017 -12.779 2.450 1.00 82.75 114 ALA A O 1
ATOM 879 N N . ILE A 1 115 ? -13.010 -11.123 3.951 1.00 77.62 115 ILE A N 1
ATOM 880 C CA . ILE A 1 115 ? -12.901 -10.056 2.947 1.00 77.62 115 ILE A CA 1
ATOM 881 C C . ILE A 1 115 ? -11.500 -10.029 2.331 1.00 77.62 115 ILE A C 1
ATOM 883 O O . ILE A 1 115 ? -11.366 -9.855 1.114 1.00 77.62 115 ILE A O 1
ATOM 887 N N . ILE A 1 116 ? -10.453 -10.215 3.141 1.00 79.44 116 ILE A N 1
ATOM 888 C CA . ILE A 1 116 ? -9.073 -10.224 2.657 1.00 79.44 116 ILE A CA 1
ATOM 889 C C . ILE A 1 116 ? -8.855 -11.403 1.713 1.00 79.44 116 ILE A C 1
ATOM 891 O O . ILE A 1 116 ? -8.355 -11.184 0.620 1.00 79.44 116 ILE A O 1
ATOM 895 N N . SER A 1 117 ? -9.266 -12.624 2.045 1.00 76.50 117 SER A N 1
ATOM 896 C CA . SER A 1 117 ? -9.040 -13.783 1.162 1.00 76.50 117 SER A CA 1
ATOM 897 C C . SER A 1 117 ? -9.665 -13.618 -0.233 1.00 76.50 117 SER A C 1
ATOM 899 O O . SER A 1 117 ? -9.012 -13.904 -1.237 1.00 76.50 117 SER A O 1
ATOM 901 N N . VAL A 1 118 ? -10.883 -13.072 -0.320 1.00 76.31 118 VAL A N 1
ATOM 902 C CA . VAL A 1 118 ? -11.594 -12.873 -1.595 1.00 76.31 118 VAL A CA 1
ATOM 903 C C . VAL A 1 118 ? -11.040 -11.691 -2.401 1.00 76.31 118 VAL A C 1
ATOM 905 O O . VAL A 1 118 ? -10.921 -11.776 -3.624 1.00 76.31 118 VAL A O 1
ATOM 908 N N . LYS A 1 119 ? -10.696 -10.567 -1.753 1.00 79.31 119 LYS A N 1
ATOM 909 C CA . LYS A 1 119 ? -10.265 -9.342 -2.459 1.00 79.31 119 LYS A CA 1
ATOM 910 C C . LYS A 1 119 ? -8.753 -9.209 -2.633 1.00 79.31 119 LYS A C 1
ATOM 912 O O . LYS A 1 119 ? -8.308 -8.556 -3.579 1.00 79.31 119 LYS A O 1
ATOM 917 N N . LEU A 1 120 ? -7.954 -9.846 -1.778 1.00 76.88 120 LEU A N 1
ATOM 918 C CA . LEU A 1 120 ? -6.492 -9.798 -1.844 1.00 76.88 120 LEU A CA 1
ATOM 919 C C . LEU A 1 120 ? -5.962 -10.520 -3.078 1.00 76.88 120 LEU A C 1
ATOM 921 O O . LEU A 1 120 ? -4.894 -10.164 -3.548 1.00 76.88 120 LEU A O 1
ATOM 925 N N . GLN A 1 121 ? -6.710 -11.445 -3.679 1.00 79.00 121 GLN A N 1
ATOM 926 C CA . GLN A 1 121 ? -6.291 -12.081 -4.929 1.00 79.00 121 GLN A CA 1
ATOM 927 C C . GLN A 1 121 ? -6.144 -11.063 -6.077 1.00 79.00 121 GLN A C 1
ATOM 929 O O . GLN A 1 121 ? -5.140 -11.069 -6.787 1.00 79.00 121 GLN A O 1
ATOM 934 N N . LEU A 1 122 ? -7.096 -10.132 -6.217 1.00 82.56 122 LEU A N 1
ATOM 935 C CA . LEU A 1 122 ? -7.029 -9.059 -7.219 1.00 82.56 122 LEU A CA 1
ATOM 936 C C . LEU A 1 122 ? -5.943 -8.033 -6.880 1.00 82.56 122 LEU A C 1
ATOM 938 O O . LEU A 1 122 ? -5.139 -7.671 -7.737 1.00 82.56 122 LEU A O 1
ATOM 942 N N . ILE A 1 123 ? -5.892 -7.597 -5.618 1.00 81.88 123 ILE A N 1
ATOM 943 C CA . ILE A 1 123 ? -4.895 -6.627 -5.138 1.00 81.88 123 ILE A CA 1
ATOM 944 C C . ILE A 1 123 ? -3.480 -7.220 -5.233 1.00 81.88 123 ILE A C 1
ATOM 946 O O . ILE A 1 123 ? -2.532 -6.516 -5.568 1.00 81.88 123 ILE A O 1
ATOM 950 N N . GLY A 1 124 ? -3.345 -8.525 -5.002 1.00 82.12 124 GLY A N 1
ATOM 951 C CA . GLY A 1 124 ? -2.105 -9.285 -5.074 1.00 82.12 124 GLY A CA 1
ATOM 952 C C . GLY A 1 124 ? -1.562 -9.361 -6.494 1.00 82.12 124 GLY A C 1
ATOM 953 O O . GLY A 1 124 ? -0.391 -9.066 -6.697 1.00 82.12 124 GLY A O 1
ATOM 954 N N . ILE A 1 125 ? 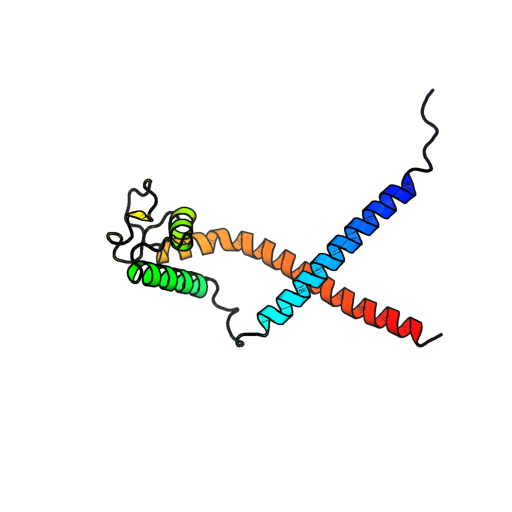-2.398 -9.663 -7.493 1.00 86.06 125 ILE A N 1
ATOM 955 C CA . ILE A 1 125 ? -1.963 -9.686 -8.901 1.00 86.06 125 ILE A CA 1
ATOM 956 C C . ILE A 1 125 ? -1.499 -8.293 -9.352 1.00 86.06 125 ILE A C 1
ATOM 958 O O . ILE A 1 125 ? -0.423 -8.164 -9.937 1.00 86.06 125 ILE A O 1
ATOM 962 N N . VAL A 1 126 ? -2.269 -7.242 -9.043 1.00 88.75 126 VAL A N 1
ATOM 963 C CA . VAL A 1 126 ? -1.895 -5.857 -9.384 1.00 88.75 126 VAL A CA 1
ATOM 964 C C . VAL A 1 126 ? -0.608 -5.445 -8.659 1.00 88.75 126 VAL A C 1
ATOM 966 O O . VAL A 1 126 ? 0.299 -4.890 -9.278 1.00 88.75 126 VAL A O 1
ATOM 969 N N . GLY A 1 127 ? -0.489 -5.770 -7.370 1.00 84.75 127 GLY A N 1
ATOM 970 C CA . GLY A 1 127 ? 0.685 -5.468 -6.552 1.00 84.75 127 GLY A CA 1
ATOM 971 C C . GLY A 1 127 ? 1.950 -6.181 -7.028 1.00 84.75 127 GLY A C 1
ATOM 972 O O . GLY A 1 127 ? 2.996 -5.548 -7.146 1.00 84.75 127 GLY A O 1
ATOM 973 N N . ILE A 1 128 ? 1.854 -7.467 -7.377 1.00 85.62 128 ILE A N 1
ATOM 974 C CA . ILE A 1 128 ? 2.964 -8.245 -7.945 1.00 85.62 128 ILE A CA 1
ATOM 975 C C . ILE A 1 128 ? 3.387 -7.666 -9.299 1.00 85.62 128 ILE A C 1
ATOM 977 O O . ILE A 1 128 ? 4.581 -7.567 -9.565 1.00 85.62 128 ILE A O 1
ATOM 981 N N . GLY A 1 129 ? 2.437 -7.232 -10.135 1.00 86.75 129 GLY A N 1
ATOM 982 C CA . GLY A 1 129 ? 2.739 -6.582 -11.412 1.00 86.75 129 GLY A CA 1
ATOM 983 C C . GLY A 1 129 ? 3.524 -5.279 -11.242 1.00 86.75 129 GLY A C 1
ATOM 984 O O . GLY A 1 129 ? 4.546 -5.083 -11.899 1.00 86.75 129 GLY A O 1
ATOM 985 N N . ILE A 1 130 ? 3.094 -4.416 -10.317 1.00 87.00 130 ILE A N 1
ATOM 986 C CA . ILE A 1 130 ? 3.783 -3.153 -10.010 1.00 87.00 130 ILE A CA 1
ATOM 987 C C . ILE A 1 130 ? 5.164 -3.427 -9.403 1.00 87.00 130 ILE A C 1
ATOM 989 O O . ILE A 1 130 ? 6.142 -2.818 -9.826 1.00 87.00 130 ILE A O 1
ATOM 993 N N . ALA A 1 131 ? 5.268 -4.370 -8.463 1.00 77.62 131 ALA A N 1
ATOM 994 C CA . ALA A 1 131 ? 6.543 -4.769 -7.868 1.00 77.62 131 ALA A CA 1
ATOM 995 C C . ALA A 1 131 ? 7.505 -5.362 -8.910 1.00 77.62 131 ALA A C 1
ATOM 997 O O . ALA A 1 131 ? 8.694 -5.059 -8.909 1.00 77.62 131 ALA A O 1
ATOM 998 N N . GLY A 1 132 ? 6.998 -6.168 -9.843 1.00 82.50 132 GLY A N 1
ATOM 999 C CA . GLY A 1 132 ? 7.782 -6.677 -10.963 1.00 82.50 132 GLY A CA 1
ATOM 1000 C C . GLY A 1 132 ? 8.313 -5.538 -11.827 1.00 82.50 132 GLY A C 1
ATOM 1001 O O . GLY A 1 132 ? 9.515 -5.463 -12.074 1.00 82.50 132 GLY A O 1
ATOM 1002 N N . LEU A 1 133 ? 7.441 -4.609 -12.231 1.00 83.62 133 LEU A N 1
ATOM 1003 C CA . LEU A 1 133 ? 7.813 -3.456 -13.053 1.00 83.62 133 LEU A CA 1
ATOM 1004 C C . LEU A 1 133 ? 8.891 -2.587 -12.387 1.00 83.62 133 LEU A C 1
ATOM 1006 O O . LEU A 1 133 ? 9.835 -2.160 -13.054 1.00 83.62 133 LEU A O 1
ATOM 1010 N N . THR A 1 134 ? 8.793 -2.356 -11.077 1.00 79.00 134 THR A N 1
ATOM 1011 C CA . THR A 1 134 ? 9.797 -1.580 -10.337 1.00 79.00 134 THR A CA 1
ATOM 1012 C C . THR A 1 134 ? 11.123 -2.326 -10.215 1.00 79.00 134 THR A C 1
ATOM 1014 O O . THR A 1 134 ? 12.172 -1.726 -10.449 1.00 79.00 134 THR A O 1
ATOM 1017 N N . ILE A 1 135 ? 11.104 -3.633 -9.930 1.00 82.19 135 ILE A N 1
ATOM 1018 C CA . ILE A 1 135 ? 12.313 -4.469 -9.872 1.00 82.19 135 ILE A CA 1
ATOM 1019 C C . ILE A 1 135 ? 13.022 -4.480 -11.230 1.00 82.19 135 ILE A C 1
ATOM 1021 O O . ILE A 1 135 ? 14.229 -4.240 -11.289 1.00 82.19 135 ILE A O 1
ATOM 1025 N N . PHE A 1 136 ? 12.286 -4.674 -12.329 1.00 76.00 136 PHE A N 1
ATOM 1026 C CA . PHE A 1 136 ? 12.853 -4.594 -13.676 1.00 76.00 136 PHE A CA 1
ATOM 1027 C C . PHE A 1 136 ? 13.476 -3.218 -13.941 1.00 76.00 136 PHE A C 1
ATOM 1029 O O . PHE A 1 136 ? 14.617 -3.149 -14.398 1.00 76.00 136 PHE A O 1
ATOM 1036 N N . GLY A 1 137 ? 12.790 -2.126 -13.585 1.00 76.44 137 GLY A N 1
ATOM 1037 C CA . GLY A 1 137 ? 13.323 -0.766 -13.712 1.00 76.44 137 GLY A CA 1
ATOM 1038 C C . GLY A 1 137 ? 14.628 -0.548 -12.938 1.00 76.44 137 GLY A C 1
ATOM 1039 O O . GLY A 1 137 ? 15.566 0.062 -13.458 1.00 76.44 137 GLY A O 1
ATOM 1040 N N . MET A 1 138 ? 14.738 -1.103 -11.727 1.00 79.62 138 MET A N 1
ATOM 1041 C CA . MET A 1 138 ? 15.963 -1.020 -10.925 1.00 79.62 138 MET A CA 1
ATOM 1042 C C . MET A 1 138 ? 17.117 -1.833 -11.530 1.00 79.62 138 MET A C 1
ATOM 1044 O O . MET A 1 138 ? 18.251 -1.352 -11.564 1.00 79.62 138 MET A O 1
ATOM 1048 N N . ILE A 1 139 ? 16.840 -3.022 -12.075 1.00 81.19 139 ILE A N 1
ATOM 1049 C CA . ILE A 1 139 ? 17.847 -3.869 -12.736 1.00 81.19 139 ILE A CA 1
ATOM 1050 C C . ILE A 1 139 ? 18.384 -3.187 -14.000 1.00 81.19 139 ILE A C 1
ATOM 1052 O O . ILE A 1 139 ? 19.599 -3.062 -14.165 1.00 81.19 139 ILE A O 1
ATOM 1056 N N . PHE A 1 140 ? 17.501 -2.685 -14.868 1.00 76.88 140 PHE A N 1
ATOM 1057 C CA . PHE A 1 140 ? 17.915 -1.973 -16.080 1.00 76.88 140 PHE A CA 1
ATOM 1058 C C . PHE A 1 140 ? 18.711 -0.703 -15.761 1.00 76.88 140 PHE A C 1
ATOM 1060 O O . PHE A 1 140 ? 19.689 -0.411 -16.449 1.00 76.88 140 PHE A O 1
ATOM 1067 N N . SER A 1 141 ? 18.359 0.006 -14.685 1.00 77.31 141 SER A N 1
ATOM 1068 C CA . SER A 1 141 ? 19.102 1.186 -14.228 1.00 77.31 141 SER A CA 1
ATOM 1069 C C . SER A 1 141 ? 20.538 0.844 -13.817 1.00 77.31 141 SER A C 1
ATOM 1071 O O . SER A 1 141 ? 21.464 1.569 -14.178 1.00 77.31 141 SER A O 1
ATOM 1073 N N . MET A 1 142 ? 20.757 -0.282 -13.128 1.00 72.62 142 MET A N 1
ATOM 1074 C CA . MET A 1 142 ? 22.103 -0.752 -12.772 1.00 72.62 142 MET A CA 1
ATOM 1075 C C . MET A 1 142 ? 22.917 -1.143 -14.015 1.00 72.62 142 MET A C 1
ATOM 1077 O O . MET A 1 142 ? 24.064 -0.719 -14.158 1.00 72.62 142 MET A O 1
ATOM 1081 N N . VAL A 1 143 ? 22.316 -1.883 -14.953 1.00 77.12 143 VAL A N 1
ATOM 1082 C CA . VAL A 1 143 ? 22.990 -2.324 -16.189 1.00 77.12 143 VAL A CA 1
ATOM 1083 C C . VAL A 1 143 ? 23.365 -1.139 -17.086 1.00 77.12 143 VAL A C 1
ATOM 1085 O O . VAL A 1 143 ? 24.488 -1.081 -17.589 1.00 77.12 143 VAL A O 1
ATOM 1088 N N . LEU A 1 144 ? 22.471 -0.159 -17.253 1.00 75.38 144 LEU A N 1
ATOM 1089 C CA . LEU A 1 144 ? 22.734 1.032 -18.063 1.00 75.38 144 LEU A CA 1
ATOM 1090 C C . LEU A 1 144 ? 23.827 1.916 -17.440 1.00 75.38 144 LEU A C 1
ATOM 1092 O O . LEU A 1 144 ? 24.688 2.427 -18.157 1.00 75.38 144 LEU A O 1
ATOM 1096 N N . CYS A 1 145 ? 23.857 2.038 -16.107 1.00 72.19 145 CYS A N 1
ATOM 1097 C CA . CYS A 1 145 ? 24.952 2.704 -15.398 1.00 72.19 145 CYS A CA 1
ATOM 1098 C C . CYS A 1 145 ? 26.306 2.025 -15.660 1.00 72.19 145 CYS A C 1
ATOM 1100 O O . CYS A 1 145 ? 27.303 2.714 -15.890 1.00 72.19 145 CYS A O 1
ATOM 1102 N N . CYS A 1 146 ? 26.352 0.689 -15.650 1.00 73.75 146 CYS A N 1
ATOM 1103 C CA . CYS A 1 146 ? 27.563 -0.071 -15.965 1.00 73.75 146 CYS A CA 1
ATOM 1104 C C . CYS A 1 146 ? 28.001 0.120 -17.427 1.00 73.75 146 CYS A C 1
ATOM 1106 O O . CYS A 1 146 ? 29.185 0.334 -17.681 1.00 73.75 146 CYS A O 1
ATOM 1108 N N . ALA A 1 147 ? 27.059 0.121 -18.375 1.00 71.12 147 ALA A N 1
ATOM 1109 C CA . ALA A 1 147 ? 27.349 0.312 -19.796 1.00 71.12 147 ALA A CA 1
ATOM 1110 C C . ALA A 1 147 ? 27.891 1.721 -20.110 1.00 71.12 147 ALA A C 1
ATOM 1112 O O . ALA A 1 147 ? 28.896 1.857 -20.809 1.00 71.12 147 ALA A O 1
ATOM 1113 N N . ILE A 1 148 ? 27.278 2.771 -19.549 1.00 78.50 148 ILE A N 1
ATOM 1114 C CA . ILE A 1 148 ? 27.715 4.163 -19.754 1.00 78.50 148 ILE A CA 1
ATOM 1115 C C . ILE A 1 148 ? 29.083 4.41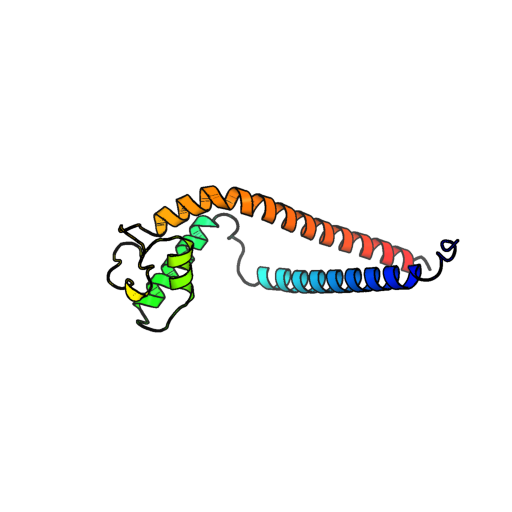6 -19.104 1.00 78.50 148 ILE A C 1
ATOM 1117 O O . ILE A 1 148 ? 29.928 5.089 -19.694 1.00 78.50 148 ILE A O 1
ATOM 1121 N N . ARG A 1 149 ? 29.339 3.867 -17.908 1.00 73.31 149 ARG A N 1
ATOM 1122 C CA . ARG A 1 149 ? 30.657 3.965 -17.257 1.00 73.31 149 ARG A CA 1
ATOM 1123 C C . ARG A 1 149 ? 31.743 3.332 -18.125 1.00 73.31 149 ARG A C 1
ATOM 1125 O O . ARG A 1 149 ? 32.730 3.990 -18.421 1.00 73.31 149 ARG A O 1
ATOM 1132 N N . ASN A 1 150 ? 31.494 2.118 -18.615 1.00 72.69 150 ASN A N 1
ATOM 1133 C CA . ASN A 1 150 ? 32.418 1.405 -19.492 1.00 72.69 150 ASN A CA 1
ATOM 1134 C C . ASN A 1 150 ? 32.741 2.195 -20.772 1.00 72.69 150 ASN A C 1
ATOM 1136 O O . ASN A 1 150 ? 33.880 2.201 -21.216 1.00 72.69 150 ASN A O 1
ATOM 1140 N N . SER A 1 151 ? 31.763 2.910 -21.342 1.00 71.88 151 SER A N 1
ATOM 1141 C CA . SER A 1 151 ? 31.999 3.760 -22.519 1.00 71.88 151 SER A CA 1
ATOM 1142 C C . SER A 1 151 ? 32.828 5.026 -22.247 1.00 71.88 151 SER A C 1
ATOM 1144 O O . SER A 1 151 ? 33.359 5.605 -23.188 1.00 71.88 151 SER A O 1
ATOM 1146 N N . ARG A 1 152 ? 32.955 5.462 -20.985 1.00 68.50 152 ARG A N 1
ATOM 1147 C CA . ARG A 1 152 ? 33.753 6.638 -20.599 1.00 68.50 152 ARG A CA 1
ATOM 1148 C C . ARG A 1 152 ? 35.211 6.285 -20.284 1.00 68.50 152 ARG A C 1
ATOM 1150 O O . ARG A 1 152 ? 36.062 7.142 -20.451 1.00 68.50 152 ARG A O 1
ATOM 1157 N N . ASP A 1 153 ? 35.489 5.049 -19.868 1.00 57.97 153 ASP A N 1
ATOM 1158 C CA . ASP A 1 153 ? 36.850 4.539 -19.618 1.00 57.97 153 ASP A CA 1
ATOM 1159 C C . ASP A 1 153 ? 37.617 4.165 -20.907 1.00 57.97 153 ASP A C 1
ATOM 1161 O O . ASP A 1 153 ? 38.815 3.898 -20.859 1.00 57.97 153 ASP A O 1
ATOM 1165 N N . VAL A 1 154 ? 36.947 4.143 -22.066 1.00 62.75 154 VAL A N 1
ATOM 1166 C CA . VAL A 1 154 ? 37.560 3.857 -23.382 1.00 62.75 154 VAL A CA 1
ATOM 1167 C C . VAL A 1 154 ? 37.866 5.115 -24.214 1.00 62.75 154 VAL A C 1
ATOM 1169 O O . VAL A 1 154 ? 38.195 4.988 -25.394 1.00 62.75 154 VAL A O 1
ATOM 1172 N N . ILE A 1 155 ? 37.752 6.312 -23.621 1.00 52.31 155 ILE A N 1
ATOM 1173 C CA . ILE A 1 155 ? 38.112 7.611 -24.224 1.00 52.31 155 ILE A CA 1
ATOM 1174 C C . ILE A 1 155 ? 39.226 8.261 -23.408 1.00 52.31 155 ILE A C 1
ATOM 1176 O O . ILE A 1 155 ? 39.066 8.343 -22.171 1.00 52.31 155 ILE A O 1
#

Mean predicted aligned error: 15.39 Å

InterPro domains:
  IPR008952 Tetraspanin, EC2 domain superfamily [G3DSA:1.10.1450.10] (48-120)
  IPR008952 Tetraspanin, EC2 domain superfamily [SSF48652] (50-119)
  IPR018499 Tetraspanin/Peripherin [PF00335] (54-147)
  IPR018499 Tetraspanin/Peripherin [PTHR19282] (15-49)
  IPR018503 Tetraspanin, conserved site [PS00421] (25-47)

Secondary structure (DSSP, 8-state):
------SSSHHHHHHHHHHHHHHHHHHHHHHHHHHHHHHTTS-TTTTS-HHHHHHHHHHHHHHHHHHTTT---HHHHHHHHHHT---SS--TTTGGGS-TT--S---HHHHHHHHHHHHHHHHHHHHHHHHHHHHHHHHHHHHHHHHHHHHHTT-

pLDDT: mean 73.21, std 11.76, range [38.44, 91.5]

Organism: Puma concolor (NCBI:txid9696)